Protein AF-A0A942HXU9-F1 (afdb_monomer_lite)

Foldseek 3Di:
DDDDDDDDDDDDDDPPDDPPPPPPVVVLVVLVVVLVVLVVVLVVLVVVLVVLVVVLVVLVVVLVVLVVVLVVCVVVVHDVVVSVVSVVVSVVSVVVSVVSVVVSVVSVVVSVVSVVVSVVSVVVSVVVVVVVVD

Secondary structure (DSSP, 8-state):
---------------------SSHHHHHHHHHHHHHHHHHHHHHHHHHHHHHHHHHHHHHHHHHHHHHHHHHHHHTT--HHHHHHHHHHHHHHHHHHHHHHHHHHHHHHHHHHHHHHHHHHHHHHHHHHHHHT-

Radius of gyration: 34.92 Å; chains: 1; bounding box: 84×64×85 Å

Sequence (134 aa):
MKKTLMIATTLSTLLAFAPIARAVDGEVKADSQKVEADKAKIQSDKKEITQDKQQVQADHKEVKKLKKVIKEEKKNGTSPDKIAQDQEELKKKKEEQKKDVEKLKTAKQELKKDRQEKHKDVKEQKQDEKKQST

Structure (mmCIF, N/CA/C/O backbone):
data_AF-A0A942HXU9-F1
#
_entry.id   AF-A0A942HXU9-F1
#
loop_
_atom_site.group_PDB
_atom_site.id
_atom_site.type_symbol
_atom_site.label_atom_id
_atom_site.label_alt_id
_atom_site.label_comp_id
_atom_site.label_asym_id
_atom_site.label_entity_id
_atom_site.label_seq_id
_atom_site.pdbx_PDB_ins_code
_atom_site.Cartn_x
_atom_site.Cartn_y
_atom_site.Cartn_z
_atom_site.occupancy
_atom_site.B_iso_or_equiv
_atom_site.auth_seq_id
_atom_site.auth_comp_id
_atom_site.auth_asym_id
_atom_site.auth_atom_id
_atom_site.pdbx_PDB_model_num
ATOM 1 N N . MET A 1 1 ? 55.193 -57.250 -54.158 1.00 41.66 1 MET A N 1
ATOM 2 C CA . MET A 1 1 ? 56.139 -56.278 -54.757 1.00 41.66 1 MET A CA 1
ATOM 3 C C . MET A 1 1 ? 55.697 -54.903 -54.267 1.00 41.66 1 MET A C 1
ATOM 5 O O . MET A 1 1 ? 54.517 -54.621 -54.364 1.00 41.66 1 MET A O 1
ATOM 9 N N . LYS A 1 2 ? 56.474 -54.202 -53.423 1.00 40.16 2 LYS A N 1
ATOM 10 C CA . LYS A 1 2 ? 57.415 -53.126 -53.824 1.00 40.16 2 LYS A CA 1
ATOM 11 C C . LYS A 1 2 ? 56.787 -52.208 -54.893 1.00 40.16 2 LYS A C 1
ATOM 13 O O . LYS A 1 2 ? 56.397 -52.732 -55.919 1.00 40.16 2 LYS A O 1
ATOM 18 N N . LYS A 1 3 ? 56.753 -50.881 -54.826 1.00 45.06 3 LYS A N 1
ATOM 19 C CA . LYS A 1 3 ? 57.176 -49.833 -53.885 1.00 45.06 3 LYS A CA 1
ATOM 20 C C . LYS A 1 3 ? 56.862 -48.517 -54.643 1.00 45.06 3 LYS A C 1
ATOM 22 O O . LYS A 1 3 ? 57.081 -48.490 -55.844 1.00 45.06 3 LYS A O 1
ATOM 27 N N . THR A 1 4 ? 56.448 -47.473 -53.922 1.00 48.50 4 THR A N 1
ATOM 28 C CA . THR A 1 4 ? 56.790 -46.048 -54.163 1.00 48.50 4 THR A CA 1
ATOM 29 C C . THR A 1 4 ? 56.309 -45.321 -55.437 1.00 48.50 4 THR A C 1
ATOM 31 O O . THR A 1 4 ? 56.735 -45.661 -56.530 1.00 48.50 4 THR A O 1
ATOM 34 N N . LEU A 1 5 ? 55.575 -44.208 -55.255 1.00 46.69 5 LEU A N 1
ATOM 35 C CA . LEU A 1 5 ? 55.919 -42.832 -55.708 1.00 46.69 5 LEU A CA 1
ATOM 36 C C . LEU A 1 5 ? 54.801 -41.865 -55.238 1.00 46.69 5 LEU A C 1
ATOM 38 O O . LEU A 1 5 ? 53.665 -42.003 -55.666 1.00 46.69 5 LEU A O 1
ATOM 42 N N . MET A 1 6 ? 54.933 -41.112 -54.143 1.00 40.28 6 MET A N 1
ATOM 43 C CA . MET A 1 6 ? 55.575 -39.796 -53.960 1.00 40.28 6 MET A CA 1
ATOM 44 C C . MET A 1 6 ? 55.042 -38.609 -54.801 1.00 40.28 6 MET A C 1
ATOM 46 O O . MET A 1 6 ? 55.282 -38.526 -55.997 1.00 40.28 6 MET A O 1
ATOM 50 N N . ILE A 1 7 ? 54.497 -37.643 -54.038 1.00 49.31 7 ILE A N 1
ATOM 51 C CA . ILE A 1 7 ? 54.551 -36.170 -54.157 1.00 49.31 7 ILE A CA 1
ATOM 52 C C . ILE A 1 7 ? 53.530 -35.466 -55.068 1.00 49.31 7 ILE A C 1
ATOM 54 O O . ILE A 1 7 ? 53.648 -35.461 -56.285 1.00 49.31 7 ILE A O 1
ATOM 58 N N . ALA A 1 8 ? 52.658 -34.681 -54.426 1.00 41.94 8 ALA A N 1
ATO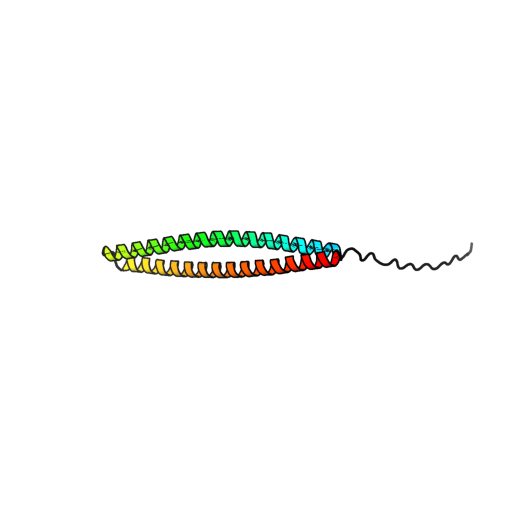M 59 C CA . ALA A 1 8 ? 52.366 -33.310 -54.846 1.00 41.94 8 ALA A CA 1
ATOM 60 C C . ALA A 1 8 ? 52.010 -32.469 -53.607 1.00 41.94 8 ALA A C 1
ATOM 62 O O . ALA A 1 8 ? 50.919 -32.545 -53.051 1.00 41.94 8 ALA A O 1
ATOM 63 N N . THR A 1 9 ? 52.993 -31.708 -53.140 1.00 52.75 9 THR A N 1
ATOM 64 C CA . THR A 1 9 ? 52.857 -30.605 -52.189 1.00 52.75 9 THR A CA 1
ATOM 65 C C . THR A 1 9 ? 52.085 -29.447 -52.816 1.00 52.75 9 THR A C 1
ATOM 67 O O . THR A 1 9 ? 52.547 -28.938 -53.831 1.00 52.75 9 THR A O 1
ATOM 70 N N . THR A 1 10 ? 51.046 -28.933 -52.152 1.00 47.06 10 THR A N 1
ATOM 71 C CA . THR A 1 10 ? 50.816 -27.481 -52.062 1.00 47.06 10 THR A CA 1
ATOM 72 C C . THR A 1 10 ? 50.130 -27.103 -50.750 1.00 47.06 10 THR A C 1
ATOM 74 O O . THR A 1 10 ? 49.072 -27.591 -50.363 1.00 47.06 10 THR A O 1
ATOM 77 N N . LEU A 1 11 ? 50.824 -26.202 -50.071 1.00 49.88 11 LEU A N 1
ATOM 78 C CA . LEU A 1 11 ? 50.427 -25.368 -48.955 1.00 49.88 11 LEU A CA 1
ATOM 79 C C . LEU A 1 11 ? 49.187 -24.539 -49.331 1.00 49.88 11 LEU A C 1
ATOM 81 O O . LEU A 1 11 ? 49.225 -23.819 -50.325 1.00 49.88 11 LEU A O 1
ATOM 85 N N . SER A 1 12 ? 48.122 -24.580 -48.531 1.00 45.00 12 SER A N 1
ATOM 86 C CA . SER A 1 12 ? 47.125 -23.505 -48.547 1.00 45.00 12 SER A CA 1
ATOM 87 C C . SER A 1 12 ? 46.453 -23.380 -47.188 1.00 45.00 12 SER A C 1
ATOM 89 O O . SER A 1 12 ? 45.360 -23.883 -46.937 1.00 45.00 12 SER A O 1
ATOM 91 N N . THR A 1 13 ? 47.140 -22.682 -46.292 1.00 51.81 13 THR A N 1
ATOM 92 C CA . THR A 1 13 ? 46.521 -21.994 -45.168 1.00 51.81 13 THR A CA 1
ATOM 93 C C . THR A 1 13 ? 45.528 -20.985 -45.741 1.00 51.81 13 THR A C 1
ATOM 95 O O . THR A 1 13 ? 45.934 -20.017 -46.379 1.00 51.81 13 THR A O 1
ATOM 98 N N . LEU A 1 14 ? 44.234 -21.170 -45.492 1.00 41.53 14 LEU A N 1
ATOM 99 C CA . LEU A 1 14 ? 43.311 -20.043 -45.471 1.00 41.53 14 LEU A CA 1
ATOM 100 C C . LEU A 1 14 ? 42.535 -20.096 -44.159 1.00 41.53 14 LEU A C 1
ATOM 102 O O . LEU A 1 14 ? 41.542 -20.805 -44.010 1.00 41.53 14 LEU A O 1
ATOM 106 N N . LEU A 1 15 ? 43.049 -19.341 -43.190 1.00 50.12 15 LEU A N 1
ATOM 107 C CA . LEU A 1 15 ? 42.283 -18.839 -42.061 1.00 50.12 15 LEU A CA 1
ATOM 108 C C . LEU A 1 15 ? 41.166 -17.965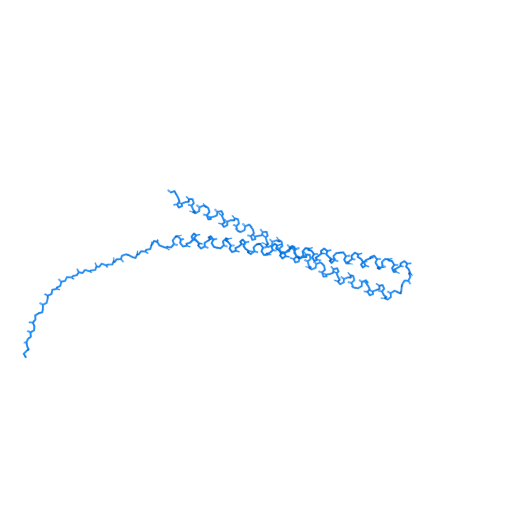 -42.658 1.00 50.12 15 LEU A C 1
ATOM 110 O O . LEU A 1 15 ? 41.378 -16.792 -42.962 1.00 50.12 15 LEU A O 1
ATOM 114 N N . ALA A 1 16 ? 39.994 -18.542 -42.913 1.00 47.94 16 ALA A N 1
ATOM 115 C CA . ALA A 1 16 ? 38.826 -17.749 -43.255 1.00 47.94 16 ALA A CA 1
ATOM 116 C C . ALA A 1 16 ? 38.321 -17.098 -41.965 1.00 47.94 16 ALA A C 1
ATOM 118 O O . ALA A 1 16 ? 37.798 -17.759 -41.068 1.00 47.94 16 ALA A O 1
ATOM 119 N N . PHE A 1 17 ? 38.569 -15.793 -41.882 1.00 46.47 17 PHE A N 1
ATOM 120 C CA . PHE A 1 17 ? 38.024 -14.865 -40.904 1.00 46.47 17 PHE A CA 1
ATOM 121 C C . PHE A 1 17 ? 36.550 -15.168 -40.598 1.00 46.47 17 PHE A C 1
ATOM 123 O O . PHE A 1 17 ? 35.717 -15.295 -41.495 1.00 46.47 17 PHE A O 1
ATOM 130 N N . ALA A 1 18 ? 36.250 -15.270 -39.305 1.00 49.25 18 ALA A N 1
ATOM 131 C CA . ALA A 1 18 ? 34.914 -15.463 -38.768 1.00 49.25 18 ALA A CA 1
ATOM 132 C C . ALA A 1 18 ? 33.934 -14.370 -39.240 1.00 49.25 18 ALA A C 1
ATOM 134 O O . ALA A 1 18 ? 34.311 -13.196 -39.296 1.00 49.25 18 ALA A O 1
ATOM 135 N N . PRO A 1 19 ? 32.650 -14.694 -39.479 1.00 48.88 19 PRO A N 1
ATOM 136 C CA . PRO A 1 19 ? 31.629 -13.676 -39.640 1.00 48.88 19 PRO A CA 1
ATOM 137 C C . PRO A 1 19 ? 31.232 -13.161 -38.250 1.00 48.88 19 PRO A C 1
ATOM 139 O O . PRO A 1 19 ? 30.255 -13.623 -37.667 1.00 48.88 19 PRO A O 1
ATOM 142 N N . ILE A 1 20 ? 31.964 -12.190 -37.699 1.00 52.78 20 ILE A N 1
ATOM 143 C CA . ILE A 1 20 ? 31.463 -11.417 -36.551 1.00 52.78 20 ILE A CA 1
ATOM 144 C C . ILE A 1 20 ? 30.743 -10.187 -37.097 1.00 52.78 20 ILE A C 1
ATOM 146 O O . ILE A 1 20 ? 31.249 -9.074 -37.073 1.00 52.78 20 ILE A O 1
ATOM 150 N N . ALA A 1 21 ? 29.547 -10.404 -37.634 1.00 49.50 21 ALA A N 1
ATOM 151 C CA . ALA A 1 21 ? 28.634 -9.321 -38.003 1.00 49.50 21 ALA A CA 1
ATOM 152 C C . ALA A 1 21 ? 27.193 -9.618 -37.551 1.00 49.50 21 ALA A C 1
ATOM 154 O O . ALA A 1 21 ? 26.234 -9.227 -38.205 1.00 49.50 21 ALA A O 1
ATOM 155 N N . ARG A 1 22 ? 27.023 -10.356 -36.442 1.00 46.50 22 ARG A N 1
ATOM 156 C CA . ARG A 1 22 ? 25.701 -10.701 -35.878 1.00 46.50 22 ARG A CA 1
ATOM 157 C C . ARG A 1 22 ? 25.549 -10.457 -34.374 1.00 46.50 22 ARG A C 1
ATOM 159 O O . ARG A 1 22 ? 24.620 -10.981 -33.775 1.00 46.50 22 ARG A O 1
ATOM 166 N N . ALA A 1 23 ? 26.431 -9.670 -33.763 1.00 50.34 23 ALA A N 1
ATOM 167 C CA . ALA A 1 23 ? 26.283 -9.297 -32.353 1.00 50.34 23 ALA A CA 1
ATOM 168 C C . ALA A 1 23 ? 25.369 -8.065 -32.167 1.00 50.34 23 ALA A C 1
ATOM 170 O O . ALA A 1 23 ? 24.512 -8.063 -31.292 1.00 50.34 23 ALA A O 1
ATOM 171 N N . VAL A 1 24 ? 25.475 -7.064 -33.048 1.00 50.22 24 VAL A N 1
ATOM 172 C CA . VAL A 1 24 ? 24.902 -5.721 -32.814 1.00 50.22 24 VAL A CA 1
ATOM 173 C C . VAL A 1 24 ? 23.383 -5.647 -33.058 1.00 50.22 24 VAL A C 1
ATOM 175 O O . VAL A 1 24 ? 22.655 -5.053 -32.270 1.00 50.22 24 VAL A O 1
ATOM 178 N N . ASP A 1 25 ? 22.868 -6.327 -34.087 1.00 52.56 25 ASP A N 1
ATOM 179 C CA . ASP A 1 25 ? 21.415 -6.451 -34.344 1.00 52.56 25 ASP A CA 1
ATOM 180 C C . ASP A 1 25 ? 20.685 -7.254 -33.243 1.00 52.56 25 ASP A C 1
ATOM 182 O O . ASP A 1 25 ? 19.481 -7.108 -33.020 1.00 52.56 25 ASP A O 1
ATOM 186 N N . GLY A 1 26 ? 21.421 -8.138 -32.558 1.00 58.47 26 GLY A N 1
ATOM 187 C CA . GLY A 1 2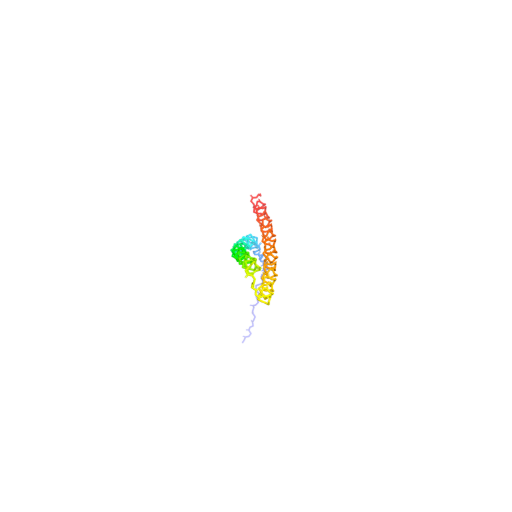6 ? 20.920 -8.916 -31.428 1.00 58.47 26 GLY A CA 1
ATOM 188 C C . GLY A 1 26 ? 20.750 -8.071 -30.166 1.00 58.47 26 GLY A C 1
ATOM 189 O O . GLY A 1 26 ? 19.761 -8.250 -29.459 1.00 58.47 26 GLY A O 1
ATOM 190 N N . GLU A 1 27 ? 21.660 -7.125 -29.916 1.00 60.38 27 GLU A N 1
ATOM 191 C CA . GLU A 1 27 ? 21.624 -6.238 -28.743 1.00 60.38 27 GLU A CA 1
ATOM 192 C C . GLU A 1 27 ? 20.432 -5.269 -28.788 1.00 60.38 27 GLU A C 1
ATOM 194 O O . GLU A 1 27 ? 19.662 -5.211 -27.830 1.00 60.38 27 GLU A O 1
ATOM 199 N N . VAL A 1 28 ? 20.173 -4.610 -29.926 1.00 61.28 28 VAL A N 1
ATOM 200 C CA . VAL A 1 28 ? 19.024 -3.687 -30.076 1.00 61.28 28 VAL A CA 1
ATOM 201 C C . VAL A 1 28 ? 17.678 -4.419 -29.926 1.00 61.28 28 VAL A C 1
ATOM 203 O O . VAL A 1 28 ? 16.740 -3.915 -29.295 1.00 61.28 28 VAL A O 1
ATOM 206 N N . LYS A 1 29 ? 17.574 -5.649 -30.453 1.00 63.91 29 LYS A N 1
ATOM 207 C CA . LYS A 1 29 ? 16.384 -6.501 -30.275 1.00 63.91 29 LYS A CA 1
ATOM 208 C C . LYS A 1 29 ? 16.221 -6.982 -28.834 1.00 63.91 29 LYS A C 1
ATOM 210 O O . LYS A 1 29 ? 15.095 -6.999 -28.337 1.00 63.91 29 LYS A O 1
ATOM 215 N N . ALA A 1 30 ? 17.312 -7.349 -28.163 1.00 63.91 30 ALA A N 1
ATOM 216 C CA . ALA A 1 30 ? 17.286 -7.775 -26.766 1.00 63.91 30 ALA A CA 1
ATOM 217 C C . ALA A 1 30 ? 16.863 -6.632 -25.831 1.00 63.91 30 ALA A C 1
ATOM 219 O O . ALA A 1 30 ? 16.054 -6.845 -24.927 1.00 63.91 30 ALA A O 1
ATOM 220 N N . ASP A 1 31 ? 17.332 -5.408 -26.072 1.00 71.88 31 ASP A N 1
ATOM 221 C CA . ASP A 1 31 ? 16.945 -4.252 -25.263 1.00 71.88 31 ASP A CA 1
ATOM 222 C C . ASP A 1 31 ? 15.487 -3.837 -25.516 1.00 71.88 31 ASP A C 1
ATOM 224 O O . ASP A 1 31 ? 14.758 -3.506 -24.574 1.00 71.88 31 ASP A O 1
ATOM 228 N N . SER A 1 32 ? 14.999 -3.940 -26.756 1.00 72.75 32 SER A N 1
ATOM 229 C CA . SER A 1 32 ? 13.577 -3.723 -27.066 1.00 72.75 32 SER A CA 1
ATOM 230 C C . SER A 1 32 ? 12.665 -4.693 -26.299 1.00 72.75 32 SER A C 1
ATOM 232 O O . SER A 1 32 ? 11.658 -4.272 -25.724 1.00 72.75 32 SER A O 1
ATOM 234 N N . GLN A 1 33 ? 13.046 -5.974 -26.216 1.00 78.06 33 GLN A N 1
ATOM 235 C CA . GLN A 1 33 ? 12.315 -6.989 -25.445 1.00 78.06 33 GLN A CA 1
ATOM 236 C C . GLN A 1 33 ? 12.307 -6.690 -23.939 1.00 78.06 33 GLN A C 1
ATOM 238 O O . GLN A 1 33 ? 11.269 -6.848 -23.293 1.00 78.06 33 GLN A O 1
ATOM 243 N N . LYS A 1 34 ? 13.424 -6.206 -23.373 1.00 78.88 34 LYS A N 1
ATOM 244 C CA . LYS A 1 34 ? 13.480 -5.781 -21.960 1.00 78.88 34 LYS A CA 1
ATOM 245 C C . LYS A 1 34 ? 12.509 -4.636 -21.678 1.00 78.88 34 LYS A C 1
ATOM 247 O O . LYS A 1 34 ? 11.713 -4.721 -20.749 1.00 78.88 34 LYS A O 1
ATOM 252 N N . VAL A 1 35 ? 12.481 -3.613 -22.534 1.00 81.50 35 VAL A N 1
ATOM 253 C CA . VAL A 1 35 ? 11.554 -2.478 -22.382 1.00 81.50 35 VAL A CA 1
ATOM 254 C C . VAL A 1 35 ? 10.088 -2.915 -22.470 1.00 81.50 35 VAL A C 1
ATOM 256 O O . VAL A 1 35 ? 9.227 -2.337 -21.797 1.00 81.50 35 VAL A O 1
ATOM 259 N N . GLU A 1 36 ? 9.761 -3.911 -23.294 1.00 84.25 36 GLU A N 1
ATOM 260 C CA . GLU A 1 36 ? 8.416 -4.498 -23.328 1.00 84.25 36 GLU A CA 1
ATOM 261 C C . GLU A 1 36 ? 8.076 -5.271 -22.051 1.00 84.25 36 GLU A C 1
ATOM 263 O O . GLU A 1 36 ? 6.982 -5.079 -21.506 1.00 84.25 36 GLU A O 1
ATOM 268 N N . ALA A 1 37 ? 9.014 -6.061 -21.525 1.00 84.94 37 ALA A N 1
ATOM 269 C CA . ALA A 1 37 ? 8.854 -6.747 -20.246 1.00 84.94 37 ALA A CA 1
ATOM 270 C C . ALA A 1 37 ? 8.622 -5.748 -19.093 1.00 84.94 37 ALA A C 1
ATOM 272 O O . ALA A 1 37 ? 7.663 -5.896 -18.331 1.00 84.94 37 ALA A O 1
ATOM 273 N N . ASP A 1 38 ? 9.398 -4.663 -19.031 1.00 85.62 38 ASP A N 1
ATOM 274 C CA . ASP A 1 38 ? 9.237 -3.613 -18.017 1.00 85.62 38 ASP A CA 1
ATOM 275 C C . ASP A 1 38 ? 7.902 -2.877 -18.154 1.00 85.62 38 ASP A C 1
ATOM 277 O O . ASP A 1 38 ? 7.257 -2.523 -17.163 1.00 85.62 38 ASP A O 1
ATOM 281 N N . LYS A 1 39 ? 7.422 -2.654 -19.387 1.00 87.44 39 LYS A N 1
ATOM 282 C CA . LYS A 1 39 ? 6.074 -2.105 -19.613 1.00 87.44 39 LYS A CA 1
ATOM 283 C C . LYS A 1 39 ? 5.001 -3.030 -19.047 1.00 87.44 39 LYS A C 1
ATOM 285 O O . LYS A 1 39 ? 4.074 -2.514 -18.419 1.00 87.44 39 LYS A O 1
ATOM 290 N N . ALA A 1 40 ? 5.103 -4.337 -19.280 1.00 90.94 40 ALA A N 1
ATOM 291 C CA . ALA A 1 40 ? 4.140 -5.313 -18.782 1.00 90.94 40 ALA A CA 1
ATOM 292 C C . ALA A 1 40 ? 4.139 -5.361 -17.246 1.00 90.94 40 ALA A C 1
ATOM 294 O O . ALA A 1 40 ? 3.073 -5.257 -16.636 1.00 90.94 40 ALA A O 1
ATOM 295 N N . LYS A 1 41 ? 5.324 -5.393 -16.624 1.00 89.06 41 LYS A N 1
ATOM 296 C CA . LYS A 1 41 ? 5.477 -5.370 -15.163 1.00 89.06 41 LYS A CA 1
ATOM 297 C C . LYS A 1 41 ? 4.864 -4.112 -14.539 1.00 89.06 41 LYS A C 1
ATOM 299 O O . LYS A 1 41 ? 3.946 -4.213 -13.735 1.00 89.06 41 LYS A O 1
ATOM 304 N N . ILE A 1 42 ? 5.221 -2.926 -15.044 1.00 89.56 42 ILE A N 1
ATOM 305 C CA . ILE A 1 42 ? 4.644 -1.639 -14.606 1.00 89.56 42 ILE A CA 1
ATOM 306 C C . ILE A 1 42 ? 3.113 -1.613 -14.749 1.00 89.56 42 ILE A C 1
ATOM 308 O O . ILE A 1 42 ? 2.426 -0.918 -13.996 1.00 89.56 42 ILE A O 1
ATOM 312 N N . GLN A 1 43 ? 2.549 -2.289 -15.756 1.00 91.88 43 GLN A N 1
ATOM 313 C CA . GLN A 1 43 ? 1.097 -2.395 -15.894 1.00 91.88 43 GLN A CA 1
ATOM 314 C C . GLN A 1 43 ? 0.478 -3.308 -14.832 1.00 91.88 43 GLN A C 1
ATOM 316 O O . GLN A 1 43 ? -0.589 -2.957 -14.325 1.00 91.88 43 GLN A O 1
ATOM 321 N N . SER A 1 44 ? 1.127 -4.424 -14.489 1.00 92.19 44 SER A N 1
ATOM 322 C CA . SER A 1 44 ? 0.703 -5.295 -13.385 1.00 92.19 44 SER A CA 1
ATOM 323 C C . SER A 1 44 ? 0.719 -4.537 -12.061 1.00 92.19 44 SER A C 1
ATOM 325 O O . SER A 1 44 ? -0.331 -4.378 -11.441 1.00 92.19 44 SER A O 1
ATOM 327 N N . ASP A 1 45 ? 1.849 -3.912 -11.724 1.00 90.12 45 ASP A N 1
ATOM 328 C CA . ASP A 1 45 ? 2.027 -3.159 -10.476 1.00 90.12 45 ASP A CA 1
ATOM 329 C C . ASP A 1 45 ? 0.981 -2.042 -10.332 1.00 90.12 45 ASP A C 1
ATOM 331 O O . ASP A 1 45 ? 0.450 -1.766 -9.257 1.00 90.12 45 ASP A O 1
ATOM 335 N N . LYS A 1 46 ? 0.619 -1.382 -11.441 1.00 91.19 46 LYS A N 1
ATOM 336 C CA . LYS A 1 46 ? -0.456 -0.378 -11.445 1.00 91.19 46 LYS A CA 1
ATOM 337 C C . LYS A 1 46 ? -1.822 -0.964 -11.107 1.00 91.19 46 LYS A C 1
ATOM 339 O O . LYS A 1 46 ? -2.613 -0.271 -10.458 1.00 91.19 46 LYS A O 1
ATOM 344 N N . LYS A 1 47 ? -2.135 -2.164 -11.601 1.00 94.62 47 LYS A N 1
ATOM 345 C CA . LYS A 1 47 ? -3.404 -2.841 -11.305 1.00 94.62 47 LYS A CA 1
ATOM 346 C C . LYS A 1 47 ? -3.450 -3.225 -9.832 1.00 94.62 47 LYS A C 1
ATOM 348 O O . LYS A 1 47 ? -4.418 -2.863 -9.170 1.00 94.62 47 LYS A O 1
ATOM 353 N N . GLU A 1 48 ? -2.378 -3.819 -9.322 1.00 92.31 48 GLU A N 1
ATOM 354 C CA . GLU A 1 48 ? -2.231 -4.199 -7.913 1.00 92.31 48 GLU A CA 1
ATOM 355 C C . GLU A 1 48 ? -2.370 -2.980 -6.990 1.00 92.31 48 GLU A C 1
ATOM 357 O O . GLU A 1 48 ? -3.278 -2.927 -6.166 1.00 92.31 48 GLU A O 1
ATOM 362 N N . ILE A 1 49 ? -1.621 -1.899 -7.238 1.00 92.06 49 ILE A N 1
ATOM 363 C CA . ILE A 1 49 ? -1.747 -0.645 -6.470 1.00 92.06 49 ILE A CA 1
ATOM 364 C C . ILE A 1 49 ? -3.172 -0.074 -6.529 1.00 92.06 49 ILE A C 1
ATOM 366 O O . ILE A 1 49 ? -3.619 0.609 -5.604 1.00 92.06 49 ILE A O 1
ATOM 370 N N . THR A 1 50 ? -3.889 -0.269 -7.636 1.00 94.19 50 THR A N 1
ATOM 371 C CA . THR A 1 50 ? -5.276 0.198 -7.755 1.00 94.19 50 THR A CA 1
ATOM 372 C C . THR A 1 50 ? -6.211 -0.629 -6.880 1.00 94.19 50 THR A C 1
ATOM 374 O O . THR A 1 50 ? -7.058 -0.041 -6.206 1.00 94.19 50 THR A O 1
ATOM 377 N N . GLN A 1 51 ? -6.033 -1.948 -6.844 1.00 94.00 51 GLN A N 1
ATOM 378 C CA . GLN A 1 51 ? -6.774 -2.844 -5.958 1.00 94.00 51 GLN A CA 1
ATOM 379 C C . GLN A 1 51 ? -6.473 -2.530 -4.487 1.00 94.00 51 GLN A C 1
ATOM 381 O O . GLN A 1 51 ? -7.402 -2.275 -3.722 1.00 94.00 51 GLN A O 1
ATOM 386 N N . ASP A 1 52 ? -5.200 -2.378 -4.119 1.00 91.38 52 ASP A N 1
ATOM 387 C CA . ASP A 1 52 ? -4.794 -2.020 -2.755 1.00 91.38 52 ASP A CA 1
ATOM 388 C C . ASP A 1 52 ? -5.399 -0.684 -2.310 1.00 91.38 52 ASP A C 1
ATOM 390 O O . ASP A 1 52 ? -5.866 -0.528 -1.181 1.00 91.38 52 ASP A O 1
ATOM 394 N N . LYS A 1 53 ? -5.460 0.308 -3.211 1.00 93.31 53 LYS A N 1
ATOM 395 C CA . LYS A 1 53 ? -6.127 1.588 -2.917 1.00 93.31 53 LYS A CA 1
ATOM 396 C C . LYS A 1 53 ? -7.609 1.402 -2.617 1.00 93.31 53 LYS A C 1
ATOM 398 O O . LYS A 1 53 ? -8.129 2.108 -1.754 1.00 93.31 53 LYS A O 1
ATOM 403 N N . GLN A 1 54 ? -8.296 0.539 -3.362 1.00 95.12 54 GLN A N 1
ATOM 404 C CA . GLN A 1 54 ? -9.714 0.268 -3.136 1.00 95.12 54 GLN A CA 1
ATOM 405 C C . GLN A 1 54 ? -9.921 -0.420 -1.787 1.00 95.12 54 GLN A C 1
ATOM 407 O O . GLN A 1 54 ? -10.809 -0.004 -1.042 1.00 95.12 54 GLN A O 1
ATOM 412 N N . GLN A 1 55 ? -9.057 -1.378 -1.441 1.00 93.12 55 GLN A N 1
ATOM 413 C CA . GLN A 1 55 ? -9.089 -2.054 -0.146 1.00 93.12 55 GLN A CA 1
ATOM 414 C C . GLN A 1 55 ? -8.886 -1.063 1.007 1.00 93.12 55 GLN A C 1
ATOM 416 O O . GLN A 1 55 ? -9.768 -0.908 1.847 1.00 93.12 55 GLN A O 1
ATOM 421 N N . VAL A 1 56 ? -7.824 -0.250 0.962 1.00 92.38 56 VAL A N 1
ATOM 422 C CA . VAL A 1 56 ? -7.552 0.785 1.980 1.00 92.38 56 VAL A CA 1
ATOM 423 C C . VAL A 1 56 ? -8.726 1.762 2.138 1.00 92.38 56 VAL A C 1
ATOM 425 O O . VAL A 1 56 ? -9.019 2.239 3.242 1.00 92.38 56 VAL A O 1
ATOM 428 N N . GLN A 1 57 ? -9.414 2.099 1.041 1.00 93.88 57 GLN A N 1
ATOM 429 C CA . GLN A 1 57 ? -10.614 2.936 1.094 1.00 93.88 57 GLN A CA 1
ATOM 430 C C . GLN A 1 57 ? -11.799 2.226 1.756 1.00 93.88 57 GLN A C 1
ATOM 432 O O . GLN A 1 57 ? -12.562 2.883 2.472 1.00 93.88 57 GLN A O 1
ATOM 437 N N . ALA A 1 58 ? -11.983 0.928 1.514 1.00 93.75 58 ALA A N 1
ATOM 438 C CA . ALA A 1 58 ? -12.999 0.124 2.182 1.00 93.75 58 ALA A CA 1
ATOM 439 C C . ALA A 1 58 ? -12.730 0.065 3.693 1.00 93.75 58 ALA A C 1
ATOM 441 O O . ALA A 1 58 ? -13.600 0.464 4.473 1.00 93.75 58 ALA A O 1
ATOM 442 N N . ASP A 1 59 ? -11.498 -0.250 4.095 1.00 91.69 59 ASP A N 1
ATOM 443 C CA . ASP A 1 59 ? -11.085 -0.313 5.502 1.00 91.69 59 ASP A CA 1
ATOM 444 C C . ASP A 1 59 ? -11.298 1.035 6.204 1.00 91.69 59 ASP A C 1
ATOM 446 O O . ASP A 1 59 ? -11.797 1.118 7.329 1.00 91.69 59 ASP A O 1
ATOM 450 N N . HIS A 1 60 ? -11.020 2.145 5.509 1.00 92.56 60 HIS A N 1
ATOM 451 C CA . HIS A 1 60 ? -11.294 3.481 6.034 1.00 92.56 60 HIS A CA 1
ATOM 452 C C . HIS A 1 60 ? -12.781 3.712 6.334 1.00 92.56 60 HIS A C 1
ATOM 454 O O . HIS A 1 60 ? -13.130 4.346 7.338 1.00 92.56 60 HIS A O 1
ATOM 460 N N . LYS A 1 61 ? -13.676 3.213 5.473 1.00 94.81 61 LYS A N 1
ATOM 461 C CA . LYS A 1 61 ? -15.125 3.308 5.696 1.00 94.81 61 LYS A CA 1
ATOM 462 C C . LYS A 1 61 ? -15.541 2.464 6.896 1.00 94.81 61 LYS A C 1
ATOM 464 O O . LYS A 1 61 ? -16.354 2.940 7.687 1.00 94.81 61 LYS A O 1
ATOM 469 N N . GLU A 1 62 ? -14.979 1.272 7.068 1.00 93.19 62 GLU A N 1
ATOM 470 C CA . GLU A 1 62 ? -15.253 0.420 8.230 1.00 93.19 62 GLU A CA 1
ATOM 471 C C . GLU A 1 62 ? -14.807 1.063 9.540 1.00 93.19 62 GLU A C 1
ATOM 473 O O . GLU A 1 62 ? -15.611 1.207 10.459 1.00 93.19 62 GLU A O 1
ATOM 478 N N . VAL A 1 63 ? -13.570 1.563 9.597 1.00 93.69 63 VAL A N 1
ATOM 479 C CA . VAL A 1 63 ? -13.041 2.311 10.748 1.00 93.69 63 VAL A CA 1
ATOM 480 C C . VAL A 1 63 ? -13.941 3.503 11.083 1.00 93.69 63 VAL A C 1
ATOM 482 O O . VAL A 1 63 ? -14.185 3.807 12.254 1.00 93.69 63 VAL A O 1
ATOM 485 N N . LYS A 1 64 ? -14.460 4.202 10.066 1.00 94.81 64 LYS A N 1
ATOM 486 C CA . LYS A 1 64 ? -15.394 5.318 10.263 1.00 94.81 64 LYS A CA 1
ATOM 487 C C . LYS A 1 64 ? -16.746 4.852 10.809 1.00 94.81 64 LYS A C 1
ATOM 489 O O . LYS A 1 64 ? -17.304 5.558 11.646 1.00 94.81 64 LYS A O 1
ATOM 494 N N . LYS A 1 65 ? -17.267 3.707 10.357 1.00 94.44 65 LYS A N 1
ATOM 495 C CA . LYS A 1 65 ? -18.509 3.107 10.872 1.00 94.44 65 LYS A CA 1
ATOM 496 C C . LYS A 1 65 ? -18.349 2.680 12.334 1.00 94.44 65 LYS A C 1
ATOM 498 O O . LYS A 1 65 ? -19.108 3.169 13.160 1.00 94.44 65 LYS A O 1
ATOM 503 N N . LEU A 1 66 ? -17.312 1.909 12.668 1.00 92.44 66 LEU A N 1
ATOM 504 C CA . LEU A 1 66 ? -16.999 1.493 14.047 1.00 92.44 66 LEU A CA 1
ATOM 505 C C . LEU A 1 66 ? -16.880 2.688 14.999 1.00 92.44 66 LEU A C 1
ATOM 507 O O . LEU A 1 66 ? -17.468 2.707 16.073 1.00 92.44 66 LEU A O 1
ATOM 511 N N . LYS A 1 67 ? -16.205 3.765 14.576 1.00 93.69 67 LYS A N 1
ATOM 512 C CA . LYS A 1 67 ? -16.144 5.008 15.367 1.00 93.69 67 LYS A CA 1
ATOM 513 C C . LYS A 1 67 ? -17.517 5.614 15.665 1.00 93.69 67 LYS A C 1
ATOM 515 O O . LYS A 1 67 ? -17.675 6.230 16.717 1.00 93.69 67 LYS A O 1
ATOM 520 N N . LYS A 1 68 ? -18.467 5.529 14.728 1.00 95.00 68 LYS A N 1
ATOM 521 C CA . LYS A 1 68 ? -19.833 6.029 14.940 1.00 95.00 68 LYS A CA 1
ATOM 522 C C . LYS A 1 68 ? -20.589 5.137 15.914 1.00 95.00 68 LYS A C 1
ATOM 524 O O . LYS A 1 68 ? -21.153 5.686 16.851 1.00 95.00 68 LYS A O 1
ATOM 529 N N . VAL A 1 69 ? -20.506 3.816 15.737 1.00 93.00 69 VAL A N 1
ATOM 530 C CA . VAL A 1 69 ? -21.108 2.818 16.638 1.00 93.00 69 VAL A CA 1
ATOM 531 C C . VAL A 1 69 ? -20.659 3.071 18.075 1.00 93.00 69 VAL A C 1
ATOM 533 O O . VAL A 1 69 ? -21.483 3.426 18.907 1.00 93.00 69 VAL A O 1
ATOM 536 N N . ILE A 1 70 ? -19.347 3.107 18.331 1.00 91.81 70 ILE A N 1
ATOM 537 C CA . ILE A 1 70 ? -18.789 3.396 19.666 1.00 91.81 70 ILE A CA 1
ATOM 538 C C . ILE A 1 70 ? -19.295 4.734 20.227 1.00 91.81 70 ILE A C 1
ATOM 540 O O . ILE A 1 70 ? -19.518 4.886 21.429 1.00 91.81 70 ILE A O 1
ATOM 544 N N . LYS A 1 71 ? -19.439 5.758 19.376 1.00 94.06 71 LYS A N 1
ATOM 545 C CA . LYS A 1 71 ? -19.928 7.075 19.804 1.00 94.06 71 LYS A CA 1
ATOM 546 C C . LYS A 1 71 ? -21.405 7.026 20.201 1.00 94.06 71 LYS A C 1
ATOM 548 O O . LYS A 1 71 ? -21.787 7.734 21.127 1.00 94.06 71 LYS A O 1
ATOM 553 N N . GLU A 1 72 ? -22.220 6.254 19.495 1.00 93.44 72 GLU A N 1
ATOM 554 C CA . GLU A 1 72 ? -23.640 6.055 19.796 1.00 93.44 72 GLU A CA 1
ATOM 555 C C . GLU A 1 72 ? -23.822 5.182 21.038 1.00 93.44 72 GLU A C 1
ATOM 557 O O . GLU A 1 72 ? -24.552 5.568 21.945 1.00 93.44 72 GLU A O 1
ATOM 562 N N . GLU A 1 73 ? -23.071 4.091 21.161 1.00 92.25 73 GLU A N 1
ATOM 563 C CA . GLU A 1 73 ? -23.082 3.218 22.337 1.00 92.25 73 GLU A CA 1
ATOM 564 C C . GLU A 1 73 ? -22.736 3.960 23.630 1.00 92.25 73 GLU A C 1
ATOM 566 O O . GLU A 1 73 ? -23.410 3.781 24.647 1.00 92.25 73 GLU A O 1
ATOM 571 N N . LYS A 1 74 ? -21.742 4.859 23.571 1.00 91.00 74 LYS A N 1
ATOM 572 C CA . LYS A 1 74 ? -21.389 5.757 24.681 1.00 91.00 74 LYS A CA 1
ATOM 573 C C . LYS A 1 74 ? -22.515 6.711 25.066 1.00 91.00 74 LYS A C 1
ATOM 575 O O . LYS A 1 74 ? -22.640 7.045 26.237 1.00 91.00 74 LYS A O 1
ATOM 580 N N . LYS A 1 75 ? -23.310 7.178 24.099 1.00 92.62 75 LYS A N 1
ATOM 581 C CA . LYS A 1 75 ? -24.464 8.050 24.370 1.00 92.62 75 LYS A CA 1
ATOM 582 C C . LYS A 1 75 ? -25.638 7.273 24.952 1.00 92.62 75 LYS A C 1
ATOM 584 O O . LYS A 1 75 ? -26.330 7.795 25.814 1.00 92.62 75 LYS A O 1
ATOM 589 N N . ASN A 1 76 ? -25.838 6.043 24.488 1.00 91.19 76 ASN A N 1
ATOM 590 C CA . ASN A 1 76 ? -26.963 5.194 24.870 1.00 91.19 76 ASN A CA 1
ATOM 591 C C . ASN A 1 76 ? -26.725 4.437 26.190 1.00 91.19 76 ASN A C 1
ATOM 593 O O . ASN A 1 76 ? -27.588 3.673 26.608 1.00 91.19 76 ASN A O 1
ATOM 597 N N . GLY A 1 77 ? -25.571 4.629 26.842 1.00 84.69 77 GLY A N 1
ATOM 598 C CA . GLY A 1 77 ? -25.255 3.990 28.123 1.00 84.69 77 GLY A CA 1
ATOM 599 C C . GLY A 1 77 ? -24.947 2.494 28.009 1.00 84.69 77 GLY A C 1
ATOM 600 O O . GLY A 1 77 ? -25.266 1.732 28.917 1.00 84.69 77 GLY A O 1
ATOM 601 N N . THR A 1 78 ? -24.349 2.059 26.895 1.00 89.88 78 THR A N 1
ATOM 602 C CA . THR A 1 78 ? -23.925 0.659 26.706 1.00 89.88 78 THR A CA 1
ATOM 603 C C . THR A 1 78 ? -22.860 0.275 27.738 1.00 89.88 78 THR A C 1
ATOM 605 O O . THR A 1 78 ? -22.096 1.131 28.188 1.00 89.88 78 THR A O 1
ATOM 608 N N . SER A 1 79 ? -22.792 -1.012 28.101 1.00 90.75 79 SER A N 1
ATOM 609 C CA . SER A 1 79 ? -21.800 -1.510 29.061 1.00 90.75 79 SER A CA 1
ATOM 610 C C . SER A 1 79 ? -20.370 -1.094 28.667 1.00 90.75 79 SER A C 1
ATOM 612 O O . SER A 1 79 ? -19.995 -1.261 27.498 1.00 90.75 79 SER A O 1
ATOM 614 N N . PRO A 1 80 ? -19.558 -0.591 29.617 1.00 89.19 80 PRO A N 1
ATOM 615 C CA . PRO A 1 80 ? -18.184 -0.171 29.354 1.00 89.19 80 PRO A CA 1
ATOM 616 C C . PRO A 1 80 ? -17.311 -1.294 28.780 1.00 89.19 80 PRO A C 1
ATOM 618 O O . PRO A 1 80 ? -16.425 -0.999 27.980 1.00 89.19 80 PRO A O 1
ATOM 621 N N . ASP A 1 81 ? -17.595 -2.558 29.102 1.00 92.25 81 ASP A N 1
ATOM 622 C CA . ASP A 1 81 ? -16.832 -3.706 28.595 1.00 92.25 81 ASP A CA 1
ATOM 623 C C . ASP A 1 81 ? -16.982 -3.877 27.078 1.00 92.25 81 ASP A C 1
ATOM 625 O O . ASP A 1 81 ? -15.994 -4.083 26.376 1.00 92.25 81 ASP A O 1
ATOM 629 N N . LYS A 1 82 ? -18.202 -3.711 26.547 1.00 90.00 82 LYS A N 1
ATOM 630 C CA . LYS A 1 82 ? -18.454 -3.772 25.095 1.00 90.00 82 LYS A CA 1
ATOM 631 C C . LYS A 1 82 ? -17.767 -2.622 24.368 1.00 90.00 82 LYS A C 1
ATOM 633 O O . LYS A 1 82 ? -17.072 -2.826 23.380 1.00 90.00 82 LYS A O 1
ATOM 638 N N . ILE A 1 83 ? -17.874 -1.418 24.927 1.00 90.31 83 ILE A N 1
ATOM 639 C CA . ILE A 1 83 ? -17.207 -0.231 24.387 1.00 90.31 83 ILE A CA 1
ATOM 640 C C . ILE A 1 83 ? -15.682 -0.425 24.380 1.00 90.31 83 ILE A C 1
ATOM 642 O O . ILE A 1 83 ? -15.013 0.016 23.444 1.00 90.31 83 ILE A O 1
ATOM 646 N N . ALA A 1 84 ? -15.117 -1.063 25.408 1.00 92.06 84 ALA A N 1
ATOM 647 C CA . ALA A 1 84 ? -13.691 -1.359 25.478 1.00 92.06 84 ALA A CA 1
ATOM 648 C C . ALA A 1 84 ? -13.262 -2.368 24.399 1.00 92.06 84 ALA A C 1
ATOM 650 O O . ALA A 1 84 ? -12.250 -2.134 23.734 1.00 92.06 84 ALA A O 1
ATOM 651 N N . GLN A 1 85 ? -14.051 -3.425 24.177 1.00 93.00 85 GLN A N 1
ATOM 652 C CA . GLN A 1 85 ? -13.825 -4.402 23.105 1.00 93.00 85 GLN A CA 1
ATOM 653 C C . GLN A 1 85 ? -13.835 -3.735 21.722 1.00 93.00 85 GLN A C 1
ATOM 655 O O . GLN A 1 85 ? -12.865 -3.856 20.972 1.00 93.00 85 GLN A O 1
ATOM 660 N N . ASP A 1 86 ? -14.855 -2.931 21.422 1.00 91.44 86 ASP A N 1
ATOM 661 C CA . ASP A 1 86 ? -14.955 -2.206 20.152 1.00 91.44 86 ASP A CA 1
ATOM 662 C C . ASP A 1 86 ? -13.809 -1.200 19.965 1.00 91.44 86 ASP A C 1
ATOM 664 O O . ASP A 1 86 ? -13.298 -0.984 18.861 1.00 91.44 86 ASP A O 1
ATOM 668 N N . GLN A 1 87 ? -13.364 -0.556 21.049 1.00 91.94 87 GLN A N 1
ATOM 669 C CA . GLN A 1 87 ? -12.201 0.328 21.015 1.00 91.94 87 GLN A CA 1
ATOM 670 C C . GLN A 1 87 ? -10.901 -0.425 20.726 1.00 91.94 87 GLN A C 1
ATOM 672 O O . GLN A 1 87 ? -10.023 0.134 20.061 1.00 91.94 87 GLN A O 1
ATOM 677 N N . GLU A 1 88 ? -10.756 -1.652 21.221 1.00 94.69 88 GLU A N 1
ATOM 678 C CA . GLU A 1 88 ? -9.615 -2.512 20.924 1.00 94.69 88 GLU A CA 1
ATOM 679 C C . GLU A 1 88 ? -9.633 -2.967 19.461 1.00 94.69 88 GLU A C 1
ATOM 681 O O . GLU A 1 88 ? -8.624 -2.823 18.765 1.00 94.69 88 GLU A O 1
ATOM 686 N N . GLU A 1 89 ? -10.786 -3.408 18.952 1.00 93.12 89 GLU A N 1
ATOM 687 C CA . GLU A 1 89 ? -10.953 -3.754 17.537 1.00 93.12 89 GLU A CA 1
ATOM 688 C C . GLU A 1 89 ? -10.638 -2.550 16.638 1.00 93.12 89 GLU A C 1
ATOM 690 O O . GLU A 1 89 ? -9.880 -2.647 15.670 1.00 93.12 89 GLU A O 1
ATOM 695 N N . LEU A 1 90 ? -11.127 -1.363 17.009 1.00 93.31 90 LEU A N 1
ATOM 696 C CA . LEU A 1 90 ? -10.829 -0.126 16.296 1.00 93.31 90 LEU A CA 1
ATOM 697 C C . LEU A 1 90 ? -9.330 0.213 16.298 1.00 93.31 90 LEU A C 1
ATOM 699 O O . LEU A 1 90 ? -8.843 0.814 15.335 1.00 93.31 90 LEU A O 1
ATOM 703 N N . LYS A 1 91 ? -8.592 -0.103 17.370 1.00 94.75 91 LYS A N 1
ATOM 704 C CA . LYS A 1 91 ? -7.131 0.075 17.404 1.00 94.75 91 LYS A CA 1
ATOM 705 C C . LYS A 1 91 ? -6.459 -0.889 16.430 1.00 94.75 91 LYS A C 1
ATOM 707 O O . LYS A 1 91 ? -5.694 -0.417 15.592 1.00 94.75 91 LYS A O 1
ATOM 712 N N . LYS A 1 92 ? -6.817 -2.175 16.475 1.00 94.69 92 LYS A N 1
ATOM 713 C CA . LYS A 1 92 ? -6.293 -3.215 15.574 1.00 94.69 92 LYS A CA 1
ATOM 714 C C . LYS A 1 92 ? -6.515 -2.851 14.103 1.00 94.69 92 LYS A C 1
ATOM 716 O O . LYS A 1 92 ? -5.544 -2.708 13.363 1.00 94.69 92 LYS A O 1
ATOM 721 N N . LYS A 1 93 ? -7.751 -2.513 13.714 1.00 92.44 93 LYS A N 1
ATOM 722 C CA . LYS A 1 93 ? -8.069 -2.083 12.337 1.00 92.44 93 LYS A CA 1
ATOM 723 C C . LYS A 1 93 ? -7.289 -0.845 11.893 1.00 92.44 93 LYS A C 1
ATOM 725 O O . LYS A 1 93 ? -6.896 -0.732 10.737 1.00 92.44 93 LYS A O 1
ATOM 730 N N . LYS A 1 94 ? -7.043 0.116 12.791 1.00 92.31 94 LYS A N 1
ATOM 731 C CA . LYS A 1 94 ? -6.218 1.292 12.462 1.00 92.31 94 LYS A CA 1
A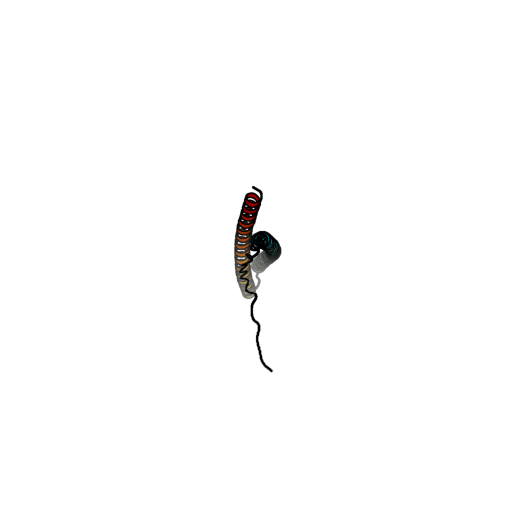TOM 732 C C . LYS A 1 94 ? -4.748 0.941 12.266 1.00 92.31 94 LYS A C 1
ATOM 734 O O . LYS A 1 94 ? -4.084 1.603 11.473 1.00 92.31 94 LYS A O 1
ATOM 739 N N . GLU A 1 95 ? -4.217 -0.009 13.026 1.00 94.31 95 GLU A N 1
ATOM 740 C CA . GLU A 1 95 ? -2.834 -0.461 12.873 1.00 94.31 95 GLU A CA 1
ATOM 741 C C . GLU A 1 95 ? -2.640 -1.218 11.563 1.00 94.31 95 GLU A C 1
ATOM 743 O O . GLU A 1 95 ? -1.686 -0.935 10.841 1.00 94.31 95 GLU A O 1
ATOM 748 N N . GLU A 1 96 ? -3.570 -2.106 11.220 1.00 91.56 96 GLU A N 1
ATOM 749 C CA . GLU A 1 96 ? -3.611 -2.787 9.922 1.00 91.56 96 GLU A CA 1
ATOM 750 C C . GLU A 1 96 ? -3.703 -1.773 8.780 1.00 91.56 96 GLU A C 1
ATOM 752 O O . GLU A 1 96 ? -2.807 -1.713 7.940 1.00 91.56 96 GLU A O 1
ATOM 757 N N . GLN A 1 97 ? -4.667 -0.847 8.849 1.00 92.44 97 GLN A N 1
ATOM 758 C CA . GLN A 1 97 ? -4.811 0.220 7.860 1.00 92.44 97 GLN A CA 1
ATOM 759 C C . GLN A 1 97 ? -3.526 1.045 7.689 1.00 92.44 97 GLN A C 1
ATOM 761 O O . GLN A 1 97 ? -3.181 1.438 6.575 1.00 92.44 97 GLN A O 1
ATOM 766 N N . LYS A 1 98 ? -2.805 1.344 8.777 1.00 93.38 98 LYS A N 1
ATOM 767 C CA . LYS A 1 98 ? -1.519 2.052 8.690 1.00 93.38 98 LYS A CA 1
ATOM 768 C C . LYS A 1 98 ? -0.481 1.235 7.927 1.00 93.38 98 LYS A C 1
ATOM 770 O O . LYS A 1 98 ? 0.210 1.798 7.083 1.00 93.38 98 LYS A O 1
ATOM 775 N N . LYS A 1 99 ? -0.371 -0.066 8.212 1.00 93.88 99 LYS A N 1
ATOM 776 C CA . LYS A 1 99 ? 0.564 -0.959 7.514 1.00 93.88 99 LYS A CA 1
ATOM 777 C C . LYS A 1 99 ? 0.246 -1.022 6.023 1.00 93.88 99 LYS A C 1
ATOM 779 O O . LYS A 1 99 ? 1.164 -0.914 5.215 1.00 93.88 99 LYS A O 1
ATOM 784 N N . ASP A 1 100 ? -1.027 -1.120 5.659 1.00 90.56 100 ASP A N 1
ATOM 785 C CA . ASP A 1 100 ? -1.433 -1.194 4.253 1.00 90.56 100 ASP A CA 1
ATOM 786 C C . ASP A 1 100 ? -1.192 0.125 3.517 1.00 90.56 100 ASP A C 1
ATOM 788 O O . ASP A 1 100 ? -0.696 0.136 2.391 1.00 90.56 100 ASP A O 1
ATOM 792 N N . VAL A 1 101 ? -1.423 1.262 4.181 1.00 92.69 101 VAL A N 1
ATOM 793 C CA . VAL A 1 101 ? -1.060 2.581 3.642 1.00 92.69 101 VAL A CA 1
ATOM 794 C C . VAL A 1 101 ? 0.451 2.709 3.416 1.00 92.69 101 VAL A C 1
ATOM 796 O O . VAL A 1 101 ? 0.856 3.237 2.378 1.00 92.69 101 VAL A O 1
ATOM 799 N N . GLU A 1 102 ? 1.287 2.235 4.344 1.00 94.38 102 GLU A N 1
ATOM 800 C CA . GLU A 1 102 ? 2.748 2.260 4.179 1.00 94.38 102 GLU A CA 1
ATOM 801 C C . GLU A 1 102 ? 3.210 1.338 3.043 1.00 94.38 102 GLU A C 1
ATOM 803 O O . GLU A 1 102 ? 3.973 1.779 2.185 1.00 94.38 102 GLU A O 1
ATOM 808 N N . LYS A 1 103 ? 2.687 0.108 2.947 1.00 91.75 103 LYS A N 1
ATOM 809 C CA . LYS A 1 103 ? 2.971 -0.792 1.813 1.00 91.75 103 LYS A CA 1
ATOM 810 C C . LYS A 1 103 ? 2.623 -0.138 0.477 1.00 91.75 103 LYS A C 1
ATOM 812 O O . LYS A 1 103 ? 3.442 -0.102 -0.436 1.00 91.75 103 LYS A O 1
ATOM 817 N N . LEU A 1 104 ? 1.440 0.466 0.391 1.00 92.00 104 LEU A N 1
ATOM 818 C CA . LEU A 1 104 ? 0.956 1.144 -0.809 1.00 92.00 104 LEU A CA 1
ATOM 819 C C . LEU A 1 104 ? 1.824 2.352 -1.182 1.00 92.00 104 LEU A C 1
ATOM 821 O O . LEU A 1 104 ? 2.022 2.661 -2.362 1.00 92.00 104 LEU A O 1
ATOM 825 N N . LYS A 1 105 ? 2.345 3.066 -0.183 1.00 94.19 105 LYS A N 1
ATOM 826 C CA . LYS A 1 105 ? 3.291 4.165 -0.384 1.00 94.19 105 LYS A CA 1
ATOM 827 C C . LYS A 1 105 ? 4.614 3.651 -0.952 1.00 94.19 105 LYS A C 1
ATOM 829 O O . LYS A 1 105 ? 5.088 4.238 -1.924 1.00 94.19 105 LYS A O 1
ATOM 834 N N . THR A 1 106 ? 5.160 2.571 -0.402 1.00 94.12 106 THR A N 1
ATOM 835 C CA . THR A 1 106 ? 6.390 1.935 -0.897 1.00 94.12 106 THR A CA 1
ATOM 836 C C . THR A 1 106 ? 6.210 1.424 -2.326 1.00 94.12 106 THR A C 1
ATOM 838 O O . THR A 1 106 ? 6.960 1.842 -3.205 1.00 94.12 106 THR A O 1
ATOM 841 N N . ALA A 1 107 ? 5.137 0.678 -2.608 1.00 90.56 107 ALA A N 1
ATOM 842 C CA . ALA A 1 107 ? 4.827 0.182 -3.952 1.00 90.56 107 ALA A CA 1
ATOM 843 C C . ALA A 1 107 ? 4.718 1.320 -4.985 1.00 90.56 107 ALA A C 1
ATOM 845 O O . ALA A 1 107 ? 5.227 1.242 -6.101 1.00 90.56 107 ALA A O 1
ATOM 846 N N . LYS A 1 108 ? 4.113 2.457 -4.610 1.00 91.56 108 LYS A N 1
ATOM 847 C CA . LYS A 1 108 ? 4.086 3.652 -5.474 1.00 91.56 108 LYS A CA 1
ATOM 848 C C . LYS A 1 108 ? 5.466 4.258 -5.719 1.00 91.56 108 LYS A C 1
ATOM 850 O O . LYS A 1 108 ? 5.680 4.838 -6.785 1.00 91.56 108 LYS A O 1
ATOM 855 N N . GLN A 1 109 ? 6.350 4.237 -4.724 1.00 94.25 109 GLN A N 1
ATOM 856 C CA . GLN A 1 109 ? 7.709 4.755 -4.864 1.00 94.25 109 GLN A CA 1
ATOM 857 C C . GLN A 1 109 ? 8.539 3.862 -5.783 1.00 94.25 109 GLN A C 1
ATOM 859 O O . GLN A 1 109 ? 9.228 4.393 -6.650 1.00 94.25 109 GLN A O 1
ATOM 864 N N . GLU A 1 110 ? 8.422 2.545 -5.641 1.00 91.12 110 GLU A N 1
ATOM 865 C CA . GLU A 1 110 ? 9.047 1.557 -6.527 1.00 91.12 110 GLU A CA 1
ATOM 866 C C . GLU A 1 110 ? 8.544 1.726 -7.959 1.00 91.12 110 GLU A C 1
ATOM 868 O O . GLU A 1 110 ? 9.331 2.050 -8.840 1.00 91.12 110 GLU A O 1
ATOM 873 N N . LEU A 1 111 ? 7.223 1.755 -8.170 1.00 90.50 111 LEU A N 1
ATOM 874 C CA . LEU A 1 111 ? 6.639 2.019 -9.489 1.00 90.50 111 LEU A CA 1
ATOM 875 C C . LEU A 1 111 ? 7.139 3.334 -10.113 1.00 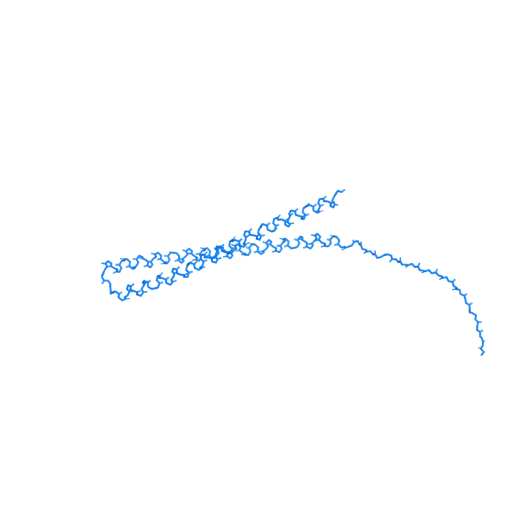90.50 111 LEU A C 1
ATOM 877 O O . LEU A 1 111 ? 7.238 3.471 -11.336 1.00 90.50 111 LEU A O 1
ATOM 881 N N . LYS A 1 112 ? 7.409 4.356 -9.293 1.00 91.88 112 LYS A N 1
ATOM 882 C CA . LYS A 1 112 ? 7.971 5.620 -9.780 1.00 91.88 112 LYS A CA 1
ATOM 883 C C . LYS A 1 112 ? 9.412 5.436 -10.263 1.00 91.88 112 LYS A C 1
ATOM 885 O O . LYS A 1 112 ? 9.736 6.015 -11.299 1.00 91.88 112 LYS A O 1
ATOM 890 N N . LYS A 1 113 ? 10.235 4.672 -9.542 1.00 92.62 113 LYS A N 1
ATOM 891 C CA . LYS A 1 113 ? 11.615 4.353 -9.933 1.00 92.62 113 LYS A CA 1
ATOM 892 C C . LYS A 1 113 ? 11.639 3.511 -11.206 1.00 92.62 113 LYS A C 1
ATOM 894 O O . LYS A 1 113 ? 12.234 3.963 -12.176 1.00 92.62 113 LYS A O 1
ATOM 899 N N . ASP A 1 114 ? 10.857 2.436 -11.274 1.00 89.12 114 ASP A N 1
ATOM 900 C CA . ASP A 1 114 ? 10.756 1.562 -12.454 1.00 89.12 114 ASP A CA 1
ATOM 901 C C . ASP A 1 114 ? 10.360 2.359 -13.708 1.00 89.12 114 ASP A C 1
ATOM 903 O O . ASP A 1 114 ? 10.887 2.189 -14.806 1.00 89.12 114 ASP A O 1
ATOM 907 N N . ARG A 1 115 ? 9.451 3.330 -13.553 1.00 89.56 115 ARG A N 1
ATOM 908 C CA . ARG A 1 115 ? 9.086 4.236 -14.652 1.00 89.56 115 ARG A CA 1
ATOM 909 C C . ARG A 1 115 ? 10.214 5.177 -15.072 1.00 89.56 115 ARG A C 1
ATOM 911 O O . ARG A 1 115 ? 10.237 5.557 -16.243 1.00 89.56 115 ARG A O 1
ATOM 918 N N . GLN A 1 116 ? 11.053 5.622 -14.140 1.00 91.88 116 GLN A N 1
ATOM 919 C CA . GLN A 1 116 ? 12.201 6.482 -14.429 1.00 91.88 116 GLN A CA 1
ATOM 920 C C . GLN A 1 116 ? 13.319 5.698 -15.112 1.00 91.88 116 GLN A C 1
ATOM 922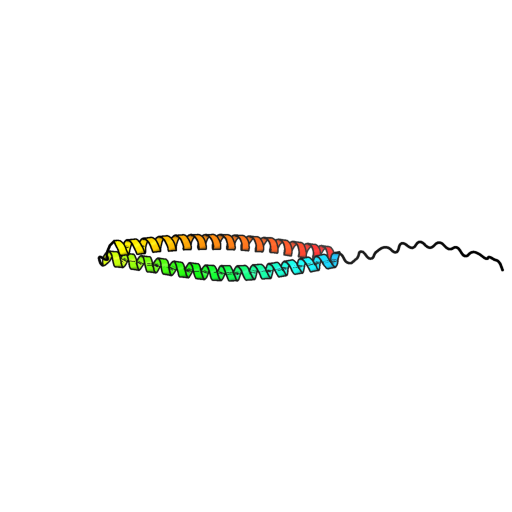 O O . GLN A 1 116 ? 13.875 6.208 -16.079 1.00 91.88 116 GLN A O 1
ATOM 927 N N . GLU A 1 117 ? 13.609 4.488 -14.640 1.00 88.94 117 GLU A N 1
ATOM 928 C CA . GLU A 1 117 ? 14.602 3.578 -15.221 1.00 88.94 117 GLU A CA 1
ATOM 929 C C . GLU A 1 117 ? 14.228 3.241 -16.658 1.00 88.94 117 GLU A C 1
ATOM 931 O O . GLU A 1 117 ? 14.915 3.689 -17.570 1.00 88.94 117 GLU A O 1
ATOM 936 N N . LYS A 1 118 ? 13.017 2.721 -16.884 1.00 90.06 118 LYS A N 1
ATOM 937 C CA . LYS A 1 118 ? 12.516 2.478 -18.243 1.00 90.06 118 LYS A CA 1
ATOM 938 C C . LYS A 1 118 ? 12.580 3.718 -19.145 1.00 90.06 118 LYS A C 1
ATOM 940 O O . LYS A 1 118 ? 12.749 3.618 -20.356 1.00 90.06 118 LYS A O 1
ATOM 945 N N . HIS A 1 119 ? 12.367 4.919 -18.600 1.00 88.62 119 HIS A N 1
ATOM 946 C CA . HIS A 1 119 ? 12.474 6.140 -19.404 1.00 88.62 119 HIS A CA 1
ATOM 947 C C . HIS A 1 119 ? 13.914 6.422 -19.851 1.00 88.62 119 HIS A C 1
ATOM 949 O O . HIS A 1 119 ? 14.101 6.915 -20.965 1.00 88.62 119 HIS A O 1
ATOM 955 N N . LYS A 1 120 ? 14.906 6.121 -19.006 1.00 89.31 120 LYS A N 1
ATOM 956 C CA . LYS A 1 120 ? 16.324 6.189 -19.372 1.00 89.31 120 LYS A CA 1
ATOM 957 C C . LYS A 1 120 ? 16.651 5.135 -20.422 1.00 89.31 120 LYS A C 1
ATOM 959 O O . LYS A 1 120 ? 17.157 5.524 -21.466 1.00 89.31 120 LYS A O 1
ATOM 964 N N . ASP A 1 121 ? 16.224 3.890 -20.223 1.00 86.00 121 ASP A N 1
ATOM 965 C CA . ASP A 1 121 ? 16.493 2.790 -21.161 1.00 86.00 121 ASP A CA 1
ATOM 966 C C . ASP A 1 121 ? 15.944 3.110 -22.558 1.00 86.00 121 ASP A C 1
ATOM 968 O O . ASP A 1 121 ? 16.647 3.035 -23.561 1.00 86.00 121 ASP A O 1
ATOM 972 N N . VAL A 1 122 ? 14.706 3.611 -22.631 1.00 86.12 122 VAL A N 1
ATOM 973 C CA . VAL A 1 122 ? 14.097 4.062 -23.895 1.00 86.12 122 VAL A CA 1
ATOM 974 C C . VAL A 1 122 ? 14.861 5.234 -24.523 1.00 86.12 122 VAL A C 1
ATOM 976 O O . VAL A 1 122 ? 14.864 5.395 -25.744 1.00 86.12 122 VAL A O 1
ATOM 979 N N . LYS A 1 123 ? 15.458 6.115 -23.716 1.00 88.50 123 LYS A N 1
ATOM 980 C CA . LYS A 1 123 ? 16.242 7.246 -24.226 1.00 88.50 123 LYS A CA 1
ATOM 981 C C . LYS A 1 123 ? 17.589 6.777 -24.777 1.00 88.50 123 LYS A C 1
ATOM 983 O O . LYS A 1 123 ? 17.991 7.282 -25.821 1.00 88.50 123 LYS A O 1
ATOM 988 N N . GLU A 1 124 ? 18.249 5.852 -24.092 1.00 85.56 124 GLU A N 1
ATOM 989 C CA . GLU A 1 124 ? 19.521 5.248 -24.500 1.00 85.56 124 GLU A CA 1
ATOM 990 C C . GLU A 1 124 ? 19.348 4.469 -25.805 1.00 85.56 124 GLU A C 1
ATOM 992 O O . GLU A 1 124 ? 20.020 4.788 -26.783 1.00 85.56 124 GLU A O 1
ATOM 997 N N . GLN A 1 125 ? 18.320 3.618 -25.894 1.00 83.12 125 GLN A N 1
ATOM 998 C CA . GLN A 1 125 ? 17.948 2.921 -27.133 1.00 83.12 125 GLN A CA 1
ATOM 999 C C . GLN A 1 125 ? 17.820 3.868 -28.328 1.00 83.12 125 GLN A C 1
ATOM 1001 O O . GLN A 1 125 ? 18.444 3.664 -29.364 1.00 83.12 125 GLN A O 1
ATOM 1006 N N . LYS A 1 126 ? 17.068 4.965 -28.173 1.00 83.88 126 LYS A N 1
ATOM 1007 C CA . LYS A 1 126 ? 16.892 5.959 -29.245 1.00 83.88 126 LYS A CA 1
ATOM 1008 C C . LYS A 1 126 ? 18.193 6.647 -29.648 1.00 83.88 126 LYS A C 1
ATOM 1010 O O . LYS A 1 126 ? 18.330 7.083 -30.790 1.00 83.88 126 LYS A O 1
ATOM 1015 N N . GLN A 1 127 ? 19.112 6.847 -28.706 1.00 85.50 127 GLN A N 1
ATOM 1016 C CA . GLN A 1 127 ? 20.412 7.439 -29.008 1.00 85.50 127 GLN A CA 1
ATOM 1017 C C . GLN A 1 127 ? 21.286 6.464 -29.785 1.00 85.50 127 GLN A C 1
ATOM 1019 O O . GLN A 1 127 ? 21.948 6.889 -30.730 1.00 85.50 127 GLN A O 1
ATOM 1024 N N . ASP A 1 128 ? 21.265 5.186 -29.424 1.00 82.06 128 ASP A N 1
ATOM 1025 C CA . ASP A 1 128 ? 22.065 4.168 -30.093 1.00 82.06 128 ASP A CA 1
ATOM 1026 C C . ASP A 1 128 ? 21.518 3.848 -31.488 1.00 82.06 128 ASP A C 1
ATOM 1028 O O . ASP A 1 128 ? 22.293 3.849 -32.442 1.00 82.06 128 ASP A O 1
ATOM 1032 N N . GLU A 1 129 ? 20.194 3.762 -31.659 1.00 79.75 129 GLU A N 1
ATOM 1033 C CA . GLU A 1 129 ? 19.546 3.713 -32.981 1.00 79.75 129 GLU A CA 1
ATOM 1034 C C . GLU A 1 129 ? 19.959 4.904 -33.863 1.00 79.75 129 GLU A C 1
ATOM 1036 O O . GLU A 1 129 ? 20.275 4.749 -35.043 1.00 79.75 129 GLU A O 1
ATOM 1041 N N . LYS A 1 130 ? 20.003 6.118 -33.292 1.00 81.94 130 LYS A N 1
ATOM 1042 C CA . LYS A 1 130 ? 20.391 7.322 -34.037 1.00 81.94 130 LYS A CA 1
ATOM 1043 C C . LYS A 1 130 ? 21.860 7.296 -34.462 1.00 81.94 130 LYS A C 1
ATOM 1045 O O . LYS A 1 130 ? 22.141 7.688 -35.588 1.00 81.94 130 LYS A O 1
ATOM 1050 N N . LYS A 1 131 ? 22.775 6.846 -33.594 1.00 80.00 131 LYS A N 1
ATOM 1051 C CA . LYS A 1 131 ? 24.202 6.674 -33.934 1.00 80.00 131 LYS A CA 1
ATOM 1052 C C . LYS A 1 131 ? 24.410 5.608 -35.009 1.00 80.00 131 LYS A C 1
ATOM 1054 O O . LYS A 1 131 ? 25.355 5.713 -35.773 1.00 80.00 131 LYS A O 1
ATOM 1059 N N . GLN A 1 132 ? 23.556 4.586 -35.052 1.00 68.25 132 GLN A N 1
ATOM 1060 C CA . GLN A 1 132 ? 23.618 3.524 -36.061 1.00 68.25 132 GLN A CA 1
ATOM 1061 C C . GLN A 1 132 ? 23.085 3.969 -37.433 1.00 68.25 132 GLN A C 1
ATOM 1063 O O . GLN A 1 132 ? 23.431 3.365 -38.444 1.00 68.25 132 GLN A O 1
ATOM 1068 N N . SER A 1 133 ? 22.248 5.011 -37.482 1.00 65.38 133 SER A N 1
ATOM 1069 C CA . SER A 1 133 ? 21.662 5.545 -38.720 1.00 65.38 133 SER A CA 1
ATOM 1070 C C . SER A 1 133 ? 22.475 6.680 -39.370 1.00 65.38 133 SER A C 1
ATOM 1072 O O . SER A 1 133 ? 22.069 7.163 -40.431 1.00 65.38 133 SER A O 1
ATOM 1074 N N . THR A 1 134 ? 23.559 7.143 -38.741 1.00 56.97 134 THR A N 1
ATOM 1075 C CA . THR A 1 134 ? 24.440 8.233 -39.213 1.00 56.97 134 THR A CA 1
ATOM 1076 C C . THR A 1 134 ? 25.817 7.713 -39.569 1.00 56.97 134 THR A C 1
ATOM 1078 O O . THR A 1 134 ? 26.335 8.128 -40.625 1.00 56.97 134 THR A O 1
#

pLDDT: mean 80.59, std 17.75, range [40.16, 95.12]